Protein AF-A0AAV3WKE2-F1 (afdb_monomer)

Nearest PDB structures (foldseek):
  8otz-assembly1_DP  TM=3.805E-01  e=7.435E+00  Bos taurus

Solvent-accessible surface area (backbone atoms only — not comparable to full-atom values): 7740 Å² total; per-residue (Å²): 135,82,75,56,68,68,59,52,50,50,50,53,52,51,53,48,51,53,53,66,70,68,69,66,92,66,72,55,77,65,55,47,51,52,50,51,50,51,50,52,50,49,50,52,52,50,50,52,53,51,50,52,52,51,49,52,54,51,49,52,53,51,50,53,54,51,51,52,52,48,52,37,53,49,50,42,50,50,44,52,52,49,48,29,74,76,70,42,87,68,60,65,72,60,53,52,53,49,72,65,57,79,53,55,68,57,51,53,51,50,46,60,52,60,71,74,51,91,48,72,68,57,48,49,54,55,44,48,72,76,52,66,77,130

Organism: NCBI:txid2530354

pLDDT: mean 85.33, std 13.9, range [42.5, 97.38]

Radius of gyration: 37.17 Å; Cα contacts (8 Å, |Δi|>4): 44; chains: 1; bounding box: 79×21×91 Å

Sequence (134 aa):
MVLPEELARGFKQVVRSYEEADRMRYVTSIERLAIEEGIQQGIQQGIEQGIEQGIEQGIEQGIEQGIEQGIVQASRNYIIQFLQTRFGEVPSSIVDVINGINDSAVLRSLFTRAIAINSLAEFQQILDEVVPGE

Mean predicted aligned error: 12.09 Å

Secondary structure (DSSP, 8-state):
-PPPHHHHHHHHHHHHHHHHHS------HHHHHHHHHHHHHHHHHHHHHHHHHHHHHHHHHHHHHHHHHHHHHHHHHHHHHHHHHHHSSPPHHHHHHHHH---HHHHHHHHHHHHH-SSHHHHHHHHHHHS---

Foldseek 3Di:
DDDPPVVVVVVVVVVVVVCVVVVDPDDDPVRVVVVVVVVVVVVVVCVVVVVVVVVVVVVVVVVVVVVLQVLLVVLLVVLCVLCCVQANDQDVVLSVLSVPDSDNVLSVVLSVVSVVDDYNVVSVVVSCVSPVDD

Structure (mmCIF, N/CA/C/O backbone):
data_AF-A0AAV3WKE2-F1
#
_entry.id   AF-A0AAV3WKE2-F1
#
loop_
_atom_site.group_PDB
_atom_site.id
_atom_site.type_symbol
_atom_site.label_atom_id
_atom_site.label_alt_id
_atom_site.label_comp_id
_atom_site.label_asym_id
_atom_site.label_entity_id
_atom_site.label_seq_id
_atom_site.pdbx_PDB_ins_code
_atom_site.Cartn_x
_atom_site.Cartn_y
_atom_site.Cartn_z
_atom_site.occupancy
_atom_site.B_iso_or_equiv
_atom_site.auth_seq_id
_atom_site.auth_comp_id
_atom_site.auth_asym_id
_atom_site.auth_atom_id
_atom_site.pdbx_PDB_model_num
ATOM 1 N N . MET A 1 1 ? 55.304 -8.432 -43.980 1.00 48.22 1 MET A N 1
ATOM 2 C CA . MET A 1 1 ? 55.669 -8.121 -45.379 1.00 48.22 1 MET A CA 1
ATOM 3 C C . MET A 1 1 ? 54.827 -6.939 -45.817 1.00 48.22 1 MET A C 1
ATOM 5 O O . MET A 1 1 ? 53.610 -7.049 -45.780 1.00 48.22 1 MET A O 1
ATOM 9 N N . VAL A 1 2 ? 55.457 -5.805 -46.127 1.00 54.28 2 VAL A N 1
ATOM 10 C CA . VAL A 1 2 ? 54.763 -4.614 -46.640 1.00 54.28 2 VAL A CA 1
ATOM 11 C C . VAL A 1 2 ? 54.676 -4.760 -48.153 1.00 54.28 2 VAL A C 1
ATOM 13 O O . VAL A 1 2 ? 55.672 -5.099 -48.792 1.00 54.28 2 VAL A O 1
ATOM 16 N N . LEU A 1 3 ? 53.483 -4.572 -48.712 1.00 59.41 3 LEU A N 1
ATOM 17 C CA . LEU A 1 3 ? 53.281 -4.655 -50.153 1.00 59.41 3 LEU A CA 1
ATOM 18 C C . LEU A 1 3 ? 54.097 -3.537 -50.838 1.00 59.41 3 LEU A C 1
ATOM 20 O O . LEU A 1 3 ? 53.993 -2.389 -50.397 1.00 59.41 3 LEU A O 1
ATOM 24 N N . PRO A 1 4 ? 54.898 -3.831 -51.882 1.00 76.62 4 PRO A N 1
ATOM 25 C CA . PRO A 1 4 ? 55.628 -2.805 -52.626 1.00 76.62 4 PRO A CA 1
ATOM 26 C C . PRO A 1 4 ? 54.680 -1.709 -53.129 1.00 76.62 4 PRO A C 1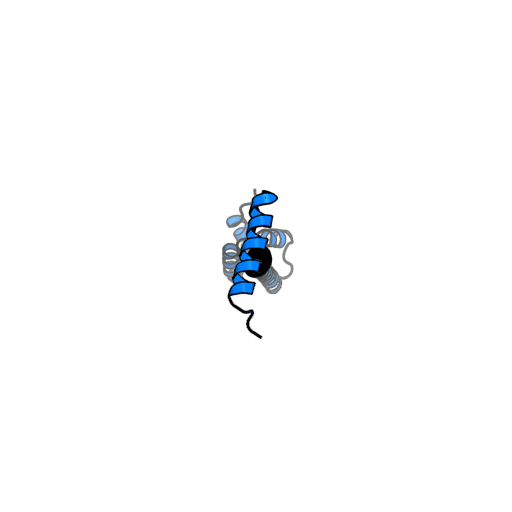
ATOM 28 O O . PRO A 1 4 ? 53.567 -2.007 -53.567 1.00 76.62 4 PRO A O 1
ATOM 31 N N . GLU A 1 5 ? 55.106 -0.445 -53.078 1.00 68.81 5 GLU A N 1
ATOM 32 C CA . GLU A 1 5 ? 54.232 0.709 -53.349 1.00 68.81 5 GLU A CA 1
ATOM 33 C C . GLU A 1 5 ? 53.519 0.654 -54.705 1.00 68.81 5 GLU A C 1
ATOM 35 O O . GLU A 1 5 ? 52.382 1.110 -54.827 1.00 68.81 5 GLU A O 1
ATOM 40 N N . GLU A 1 6 ? 54.176 0.100 -55.720 1.00 69.62 6 GLU A N 1
ATOM 41 C CA . GLU A 1 6 ? 53.622 -0.026 -57.069 1.00 69.62 6 GLU A CA 1
ATOM 42 C C . GLU A 1 6 ? 52.464 -1.027 -57.117 1.00 69.62 6 GLU A C 1
ATOM 44 O O . GLU A 1 6 ? 51.429 -0.757 -57.724 1.00 69.62 6 GLU A O 1
ATOM 49 N N . LEU A 1 7 ? 52.590 -2.139 -56.390 1.00 68.75 7 LEU A N 1
ATOM 50 C CA . LEU A 1 7 ? 51.533 -3.140 -56.240 1.00 68.75 7 LEU A CA 1
ATOM 51 C C . LEU A 1 7 ? 50.372 -2.601 -55.401 1.00 68.75 7 LEU A C 1
ATOM 53 O O . LEU A 1 7 ? 49.212 -2.844 -55.726 1.00 68.75 7 LEU A O 1
ATOM 57 N N . ALA A 1 8 ? 50.665 -1.809 -54.368 1.00 67.50 8 ALA A N 1
ATOM 58 C CA . ALA A 1 8 ? 49.640 -1.144 -53.568 1.00 67.50 8 ALA A CA 1
ATOM 59 C C . ALA A 1 8 ? 48.857 -0.101 -54.383 1.00 67.50 8 ALA A C 1
ATOM 61 O O . ALA A 1 8 ? 47.635 0.001 -54.250 1.00 67.50 8 ALA A O 1
ATOM 62 N N . ARG A 1 9 ? 49.542 0.654 -55.253 1.00 71.50 9 ARG A N 1
ATOM 63 C CA . ARG A 1 9 ? 48.908 1.593 -56.189 1.00 71.50 9 ARG A CA 1
ATOM 64 C C . ARG A 1 9 ? 48.051 0.866 -57.221 1.00 71.50 9 ARG A C 1
ATOM 66 O O . ARG A 1 9 ? 46.895 1.243 -57.393 1.00 71.50 9 ARG A O 1
ATOM 73 N N . GLY A 1 10 ? 48.577 -0.193 -57.838 1.00 74.50 10 GLY A N 1
ATOM 74 C CA . GLY A 1 10 ? 47.843 -0.994 -58.819 1.00 74.50 10 GLY A CA 1
ATOM 75 C C . GLY A 1 10 ? 46.581 -1.625 -58.230 1.00 74.50 10 GLY A C 1
ATOM 76 O O . GLY A 1 10 ? 45.508 -1.518 -58.816 1.00 74.50 10 GLY A O 1
ATOM 77 N N . PHE A 1 11 ? 46.675 -2.187 -57.023 1.00 72.25 11 PHE A N 1
ATOM 78 C CA . PHE A 1 11 ? 45.526 -2.762 -56.324 1.00 72.25 11 PHE A CA 1
ATOM 79 C C . PHE A 1 11 ? 44.427 -1.724 -56.061 1.00 72.25 11 PHE A C 1
ATOM 81 O O . PHE A 1 11 ? 43.266 -1.965 -56.383 1.00 72.25 11 PHE A O 1
ATOM 88 N N . LYS A 1 12 ? 44.786 -0.533 -55.561 1.00 67.75 12 LYS A N 1
ATOM 89 C CA . LYS A 1 12 ? 43.822 0.562 -55.340 1.00 67.75 12 LYS A CA 1
ATOM 90 C C . LYS A 1 12 ? 43.132 1.002 -56.629 1.00 67.75 12 LYS A C 1
ATOM 92 O O . LYS A 1 12 ? 41.956 1.340 -56.607 1.00 67.75 12 LYS A O 1
ATOM 97 N N . GLN A 1 13 ? 43.859 1.006 -57.740 1.00 72.12 13 GLN A N 1
ATOM 98 C CA . GLN A 1 13 ? 43.338 1.439 -59.031 1.00 72.12 13 GLN A CA 1
ATOM 99 C C . GLN A 1 13 ? 42.370 0.413 -59.634 1.00 72.12 13 GLN A C 1
ATOM 101 O O . GLN A 1 13 ? 41.370 0.805 -60.225 1.00 72.12 13 GLN A O 1
ATOM 106 N N . VAL A 1 14 ? 42.632 -0.881 -59.421 1.00 73.50 14 VAL A N 1
ATOM 107 C CA . VAL A 1 14 ? 41.742 -1.982 -59.822 1.00 73.50 14 VAL A CA 1
ATOM 108 C C . VAL A 1 14 ? 40.478 -2.023 -58.968 1.00 73.50 14 VAL A C 1
ATOM 110 O O . VAL A 1 14 ? 39.386 -2.182 -59.500 1.00 73.50 14 VAL A O 1
ATOM 113 N N . VAL A 1 15 ? 40.603 -1.848 -57.651 1.00 69.31 15 VAL A N 1
ATOM 114 C CA . VAL A 1 15 ? 39.439 -1.768 -56.756 1.00 69.31 15 VAL A CA 1
ATOM 115 C C . VAL A 1 15 ? 38.556 -0.587 -57.160 1.00 69.31 15 VAL A C 1
ATOM 117 O O . VAL A 1 15 ? 37.365 -0.767 -57.389 1.00 69.31 15 VAL A O 1
ATOM 120 N N . ARG A 1 16 ? 39.163 0.579 -57.401 1.00 66.25 16 ARG A N 1
ATOM 121 C CA . ARG A 1 16 ? 38.461 1.782 -57.854 1.00 66.25 16 ARG A CA 1
ATOM 122 C C . ARG A 1 16 ? 37.778 1.616 -59.213 1.00 66.25 16 ARG A C 1
ATOM 124 O O . ARG A 1 16 ? 36.671 2.107 -59.395 1.00 66.25 16 ARG A O 1
ATOM 131 N N . SER A 1 17 ? 38.407 0.938 -60.175 1.00 67.69 17 SER A N 1
ATOM 132 C CA . SER A 1 17 ? 37.796 0.732 -61.493 1.00 67.69 17 SER A CA 1
ATOM 133 C C . SER A 1 17 ? 36.615 -0.238 -61.442 1.00 67.69 17 SER A C 1
ATOM 135 O O . SER A 1 17 ? 35.642 -0.040 -62.165 1.00 67.69 17 SER A O 1
ATOM 137 N N . TYR A 1 18 ? 36.662 -1.243 -60.565 1.00 65.06 18 TYR A N 1
ATOM 138 C CA . TYR A 1 18 ? 35.513 -2.105 -60.281 1.00 65.06 18 TYR A CA 1
ATOM 139 C C . TYR A 1 18 ? 34.389 -1.344 -59.557 1.00 65.06 18 TYR A C 1
ATOM 141 O O . TYR A 1 18 ? 33.225 -1.485 -59.926 1.00 65.06 18 TYR A O 1
ATOM 149 N N . GLU A 1 19 ? 34.731 -0.492 -58.586 1.00 58.84 19 GLU A N 1
ATOM 150 C CA . GLU A 1 19 ? 33.783 0.366 -57.859 1.00 58.84 19 GLU A CA 1
ATOM 151 C C . GLU A 1 19 ? 33.083 1.385 -58.778 1.00 58.84 19 GLU A C 1
ATOM 153 O O . GLU A 1 19 ? 31.877 1.613 -58.661 1.00 58.84 19 GLU A O 1
ATOM 158 N N . GLU A 1 20 ? 33.818 1.986 -59.718 1.00 63.72 20 GLU A N 1
ATOM 159 C CA . GLU A 1 20 ? 33.288 2.961 -60.678 1.00 63.72 20 GLU A CA 1
ATOM 160 C C . GLU A 1 20 ? 32.441 2.298 -61.784 1.00 63.72 20 GLU A C 1
ATOM 162 O O . GLU A 1 20 ? 31.463 2.896 -62.242 1.00 63.72 20 GLU A O 1
ATOM 167 N N . ALA A 1 21 ? 32.772 1.067 -62.196 1.00 64.25 21 ALA A N 1
ATOM 168 C CA . ALA A 1 21 ? 32.094 0.364 -63.287 1.00 64.25 21 ALA A CA 1
ATOM 169 C C . ALA A 1 21 ? 30.740 -0.251 -62.891 1.00 64.25 21 ALA A C 1
ATOM 171 O O . ALA A 1 21 ? 29.813 -0.226 -63.700 1.00 64.25 21 ALA A O 1
ATOM 172 N N . ASP A 1 22 ? 30.601 -0.771 -61.666 1.00 55.00 22 ASP A N 1
ATOM 173 C CA . ASP A 1 22 ? 29.385 -1.490 -61.246 1.00 55.00 22 ASP A CA 1
ATOM 174 C C . ASP A 1 22 ? 28.331 -0.589 -60.573 1.00 55.00 22 ASP A C 1
ATOM 176 O O . ASP A 1 22 ? 27.261 -1.036 -60.167 1.00 55.00 22 ASP A O 1
ATOM 180 N N . ARG A 1 23 ? 28.619 0.717 -60.454 1.00 50.56 23 ARG A N 1
ATOM 181 C CA . ARG A 1 23 ? 27.713 1.766 -59.947 1.00 50.56 23 ARG A CA 1
ATOM 182 C C . ARG A 1 23 ? 26.936 1.374 -58.674 1.00 50.56 23 ARG A C 1
ATOM 184 O O . ARG A 1 23 ? 25.820 1.854 -58.458 1.00 50.56 23 ARG A O 1
ATOM 191 N N . MET A 1 24 ? 27.519 0.543 -57.808 1.00 48.16 24 MET A N 1
ATOM 192 C CA . MET A 1 24 ? 26.925 0.192 -56.522 1.00 48.16 24 MET A CA 1
ATOM 193 C C . MET A 1 24 ? 27.292 1.244 -55.478 1.00 48.16 24 MET A C 1
ATOM 195 O O . MET A 1 24 ? 28.432 1.413 -55.062 1.00 48.16 24 MET A O 1
ATOM 199 N N . ARG A 1 25 ? 26.271 1.984 -55.060 1.00 53.44 25 ARG A N 1
ATOM 200 C CA . ARG A 1 25 ? 26.338 3.108 -54.127 1.00 53.44 25 ARG A CA 1
ATOM 201 C C . ARG A 1 25 ? 26.460 2.648 -52.665 1.00 53.44 25 ARG A C 1
ATOM 203 O O . ARG A 1 25 ? 25.599 3.022 -51.885 1.00 53.44 25 ARG A O 1
ATOM 210 N N . TYR A 1 26 ? 27.431 1.829 -52.257 1.00 51.56 26 TYR A N 1
ATOM 211 C CA . TYR A 1 26 ? 27.452 1.354 -50.861 1.00 51.56 26 TYR A CA 1
ATOM 212 C C . TYR A 1 26 ? 28.865 1.067 -50.339 1.00 51.56 26 TYR A C 1
ATOM 214 O O . TYR A 1 26 ? 29.487 0.114 -50.782 1.00 51.56 26 TYR A O 1
ATOM 222 N N . VAL A 1 27 ? 29.309 1.875 -49.365 1.00 54.53 27 VAL A N 1
ATOM 223 C CA . VAL A 1 27 ? 30.000 1.451 -48.130 1.00 54.53 27 VAL A CA 1
ATOM 224 C C . VAL A 1 27 ? 31.042 0.326 -48.329 1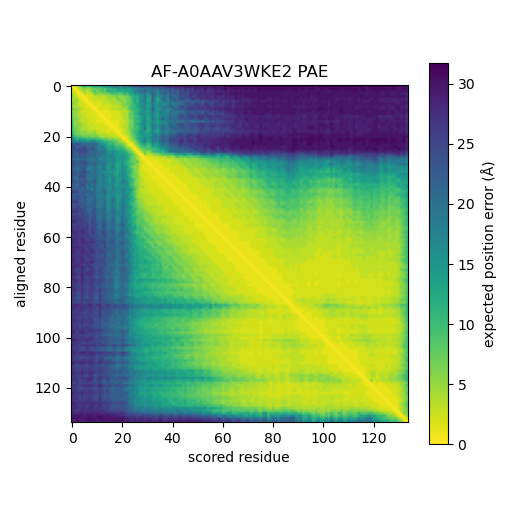.00 54.53 27 VAL A C 1
ATOM 226 O O . VAL A 1 27 ? 30.683 -0.850 -48.428 1.00 54.53 27 VAL A O 1
ATOM 229 N N . THR A 1 28 ? 32.332 0.675 -48.331 1.00 70.88 28 THR A N 1
ATOM 230 C CA . THR A 1 28 ? 33.476 -0.259 -48.325 1.00 70.88 28 THR A CA 1
ATOM 231 C C . THR A 1 28 ? 33.318 -1.331 -47.236 1.00 70.88 28 THR A C 1
ATOM 233 O O . THR A 1 28 ? 32.650 -1.115 -46.224 1.00 70.88 28 THR A O 1
ATOM 236 N N . SER A 1 29 ? 33.954 -2.499 -47.386 1.00 71.75 29 SER A N 1
ATOM 237 C CA . SER A 1 29 ? 33.849 -3.598 -46.404 1.00 71.75 29 SER A CA 1
ATOM 238 C C . SER A 1 29 ? 34.158 -3.169 -44.961 1.00 71.75 29 SER A C 1
ATOM 240 O O . SER A 1 29 ? 33.558 -3.694 -44.027 1.00 71.75 29 SER A O 1
ATOM 242 N N . ILE A 1 30 ? 35.054 -2.191 -44.782 1.00 74.12 30 ILE A N 1
ATOM 243 C CA . ILE A 1 30 ? 35.393 -1.603 -43.478 1.00 74.12 30 ILE A CA 1
ATOM 244 C C . ILE A 1 30 ? 34.244 -0.740 -42.951 1.00 74.12 30 ILE A C 1
ATOM 246 O O . ILE A 1 30 ? 33.873 -0.863 -41.789 1.00 74.12 30 ILE A O 1
ATOM 250 N N . GLU A 1 31 ? 33.651 0.108 -43.793 1.00 75.81 31 GLU A N 1
ATOM 251 C CA . GLU A 1 31 ? 32.507 0.932 -43.394 1.00 75.81 31 GLU A CA 1
ATOM 252 C C . GLU A 1 31 ? 31.286 0.061 -43.052 1.00 75.81 31 GLU A C 1
ATOM 254 O O . GLU A 1 31 ? 30.531 0.399 -42.147 1.00 75.81 31 GLU A O 1
ATOM 259 N N . ARG A 1 32 ? 31.110 -1.094 -43.712 1.00 75.31 32 ARG A N 1
ATOM 260 C CA . ARG A 1 32 ? 30.021 -2.034 -43.403 1.00 75.31 32 ARG A CA 1
ATOM 261 C C . ARG A 1 32 ? 30.213 -2.659 -42.026 1.00 75.31 32 ARG A C 1
ATOM 263 O O . ARG A 1 32 ? 29.260 -2.705 -41.257 1.00 75.31 32 A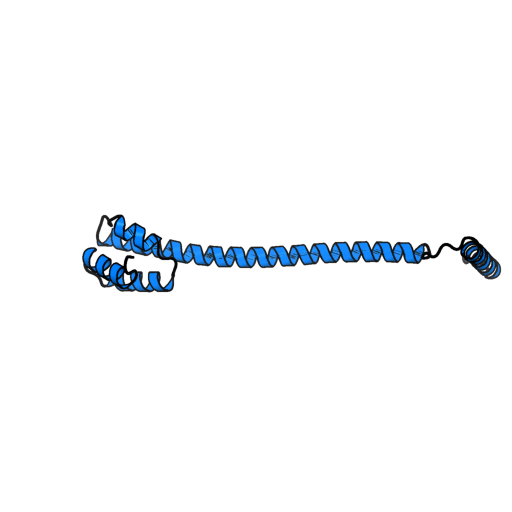RG A O 1
ATOM 270 N N . LEU A 1 33 ? 31.438 -3.087 -41.725 1.00 76.50 33 LEU A N 1
ATOM 271 C CA . LEU A 1 33 ? 31.802 -3.647 -40.426 1.00 76.50 33 LEU A CA 1
ATOM 272 C C . LEU A 1 33 ? 31.635 -2.607 -39.309 1.00 76.50 33 LEU A C 1
ATOM 274 O O . LEU A 1 33 ? 31.029 -2.905 -38.290 1.00 76.50 33 LEU A O 1
ATOM 278 N N . ALA A 1 34 ? 32.065 -1.363 -39.538 1.00 80.69 34 ALA A N 1
ATOM 279 C CA . ALA A 1 34 ? 31.890 -0.274 -38.577 1.00 80.69 34 ALA A CA 1
ATOM 280 C C . ALA A 1 34 ? 30.409 0.077 -38.330 1.00 80.69 34 ALA A C 1
ATOM 282 O O . ALA A 1 34 ? 30.021 0.355 -37.197 1.00 80.69 34 ALA A O 1
ATOM 283 N N . ILE A 1 35 ? 29.567 0.057 -39.372 1.00 84.50 35 ILE A N 1
ATOM 284 C CA . ILE A 1 35 ? 28.116 0.263 -39.233 1.00 84.50 35 ILE A CA 1
ATOM 285 C C . ILE A 1 35 ? 27.485 -0.884 -38.441 1.00 84.50 35 ILE A C 1
ATOM 287 O O . ILE A 1 35 ? 26.668 -0.636 -37.559 1.00 84.50 35 ILE A O 1
ATOM 291 N N . GLU A 1 36 ? 27.855 -2.128 -38.739 1.00 84.31 36 GLU A N 1
ATOM 292 C CA . GLU A 1 36 ? 27.348 -3.304 -38.033 1.00 84.31 36 GLU A CA 1
ATOM 293 C C . GLU A 1 36 ? 27.746 -3.282 -36.552 1.00 84.31 36 GLU A C 1
ATOM 295 O O . GLU A 1 36 ? 26.879 -3.423 -35.692 1.00 84.31 36 GLU A O 1
ATOM 300 N N . GLU A 1 37 ? 29.013 -2.995 -36.240 1.00 86.38 37 GLU A N 1
ATOM 301 C CA . GLU A 1 37 ? 29.492 -2.819 -34.864 1.00 86.38 37 GLU A CA 1
ATOM 302 C C . GLU A 1 37 ? 28.773 -1.671 -34.148 1.00 86.38 37 GLU A C 1
ATOM 304 O O . GLU A 1 37 ? 28.333 -1.844 -33.014 1.00 86.38 37 GLU A O 1
ATOM 309 N N . GLY A 1 38 ? 28.590 -0.523 -34.807 1.00 92.50 38 GLY A N 1
ATOM 310 C CA . GLY A 1 38 ? 27.874 0.618 -34.236 1.00 92.50 38 GLY A CA 1
ATOM 311 C C . GLY A 1 38 ? 26.401 0.315 -33.944 1.00 92.50 38 GLY A C 1
ATOM 312 O O . GLY A 1 38 ? 25.887 0.709 -32.898 1.00 92.50 38 GLY A O 1
ATOM 313 N N . ILE A 1 39 ? 25.723 -0.430 -34.827 1.00 91.94 39 ILE A N 1
ATOM 314 C CA . ILE A 1 39 ? 24.343 -0.885 -34.606 1.00 91.94 39 ILE A CA 1
ATOM 315 C C . ILE A 1 39 ? 24.290 -1.878 -33.443 1.00 91.94 39 ILE A C 1
ATOM 317 O O . ILE A 1 39 ? 23.448 -1.726 -32.562 1.00 91.94 39 ILE A O 1
ATOM 321 N N . GLN A 1 40 ? 25.185 -2.868 -33.411 1.00 92.75 40 GLN A N 1
ATOM 322 C CA . GLN A 1 40 ? 25.239 -3.852 -32.326 1.00 92.75 40 GLN A CA 1
ATOM 323 C C . GLN A 1 40 ? 25.511 -3.180 -30.976 1.00 92.75 40 GLN A C 1
ATOM 325 O O . GLN A 1 40 ? 24.805 -3.450 -30.008 1.00 92.75 40 GLN A O 1
ATOM 330 N N . GLN A 1 41 ? 26.471 -2.252 -30.916 1.00 92.50 41 GLN A N 1
ATOM 331 C CA . GLN A 1 41 ? 26.766 -1.479 -29.708 1.00 92.50 41 GLN A CA 1
ATOM 332 C C . GLN A 1 41 ? 25.581 -0.608 -29.288 1.00 92.50 41 GLN A C 1
ATOM 334 O O . GLN A 1 41 ? 25.219 -0.616 -28.116 1.00 92.50 41 GLN A O 1
ATOM 339 N N . GLY A 1 42 ? 24.946 0.100 -30.226 1.00 95.62 42 GLY A N 1
ATOM 340 C CA . GLY A 1 42 ? 23.786 0.941 -29.932 1.00 95.62 42 GLY A CA 1
ATOM 341 C C . GLY A 1 42 ? 22.584 0.140 -29.427 1.00 95.62 42 GLY A C 1
ATOM 342 O O . GLY A 1 42 ? 21.928 0.558 -28.476 1.00 95.62 42 GLY A O 1
ATOM 343 N N . ILE A 1 43 ? 22.320 -1.034 -30.012 1.00 95.56 43 ILE A N 1
ATOM 344 C CA . ILE A 1 43 ? 21.272 -1.951 -29.541 1.00 95.56 43 ILE A CA 1
ATOM 345 C C . ILE A 1 43 ? 21.615 -2.472 -28.147 1.00 95.56 43 ILE A C 1
ATOM 347 O O . ILE A 1 43 ? 20.766 -2.421 -27.262 1.00 95.56 43 ILE A O 1
ATOM 351 N N . GLN A 1 44 ? 22.846 -2.940 -27.936 1.00 95.12 44 GLN A N 1
ATOM 352 C CA . GLN A 1 44 ? 23.273 -3.477 -26.647 1.00 95.12 44 GLN A CA 1
ATOM 353 C C . GLN A 1 44 ? 23.163 -2.423 -25.540 1.00 95.12 44 GLN A C 1
ATOM 355 O O . GLN A 1 44 ? 22.557 -2.692 -24.507 1.00 95.12 44 GLN A O 1
ATOM 360 N N . GLN A 1 45 ? 23.674 -1.212 -25.783 1.00 94.31 45 GLN A N 1
ATOM 361 C CA . GLN A 1 45 ? 23.591 -0.096 -24.839 1.00 94.31 45 GLN A CA 1
ATOM 362 C C . GLN A 1 45 ? 22.144 0.336 -24.595 1.00 94.31 45 GLN A C 1
ATOM 364 O O . GLN A 1 45 ? 21.761 0.562 -23.452 1.00 94.31 45 GLN A O 1
ATOM 369 N N . GLY A 1 46 ? 21.327 0.425 -25.647 1.00 96.62 46 GLY A N 1
ATOM 370 C CA . GLY A 1 46 ? 19.922 0.808 -25.521 1.00 96.62 46 GLY A CA 1
ATOM 371 C C . GLY A 1 46 ? 19.099 -0.209 -24.728 1.00 96.62 46 GLY A C 1
ATOM 372 O O . GLY A 1 46 ? 18.268 0.182 -23.911 1.00 96.62 46 GLY A O 1
ATOM 373 N N . ILE A 1 47 ? 19.347 -1.508 -24.929 1.00 96.69 47 ILE A N 1
ATOM 374 C CA . ILE A 1 47 ? 18.703 -2.579 -24.158 1.00 96.69 47 ILE A CA 1
ATOM 375 C C . ILE A 1 47 ? 19.152 -2.526 -22.699 1.00 96.69 47 ILE A C 1
ATOM 377 O O . ILE A 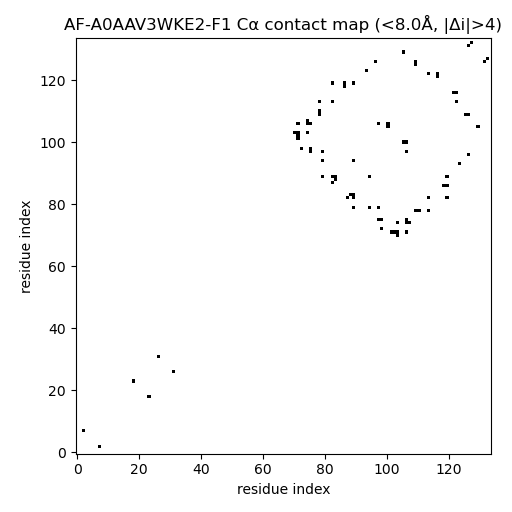1 47 ? 18.308 -2.578 -21.811 1.00 96.69 47 ILE A O 1
ATOM 381 N N . GLU A 1 48 ? 20.455 -2.414 -22.449 1.00 96.12 48 GLU A N 1
ATOM 382 C CA . GLU A 1 48 ? 21.008 -2.379 -21.095 1.00 96.12 48 GLU A CA 1
ATOM 383 C C . GLU A 1 48 ? 20.458 -1.188 -20.301 1.00 96.12 48 GLU A C 1
ATOM 385 O O . GLU A 1 48 ? 19.868 -1.387 -19.241 1.00 96.12 48 GLU A O 1
ATOM 390 N N . GLN A 1 49 ? 20.520 0.021 -20.869 1.00 95.12 49 GLN A N 1
ATOM 391 C CA . GLN A 1 49 ? 19.975 1.229 -20.243 1.00 95.12 49 GLN A CA 1
ATOM 392 C C . GLN A 1 49 ? 18.459 1.151 -20.050 1.00 95.12 49 GLN A C 1
ATOM 394 O O . GLN A 1 49 ? 17.949 1.537 -19.001 1.00 95.12 49 GLN A O 1
ATOM 399 N N . GLY A 1 50 ? 17.726 0.648 -21.048 1.00 97.12 50 GLY A N 1
ATOM 400 C CA . GLY A 1 50 ? 16.273 0.528 -20.966 1.00 97.12 50 GLY A CA 1
ATOM 401 C C . GLY A 1 50 ? 15.824 -0.464 -19.891 1.00 97.12 50 GLY A C 1
ATOM 402 O O . GLY A 1 50 ? 14.863 -0.196 -19.171 1.00 97.12 50 GLY A O 1
ATOM 403 N N . ILE A 1 51 ? 16.526 -1.593 -19.756 1.00 97.12 51 ILE A N 1
ATOM 404 C CA . ILE A 1 51 ? 16.258 -2.588 -18.712 1.00 97.12 51 ILE A CA 1
ATOM 405 C C . ILE A 1 51 ? 16.615 -2.027 -17.338 1.00 97.12 51 ILE A C 1
ATOM 407 O O . ILE A 1 51 ? 15.805 -2.143 -16.423 1.00 97.12 51 ILE A O 1
ATOM 411 N N . GLU A 1 52 ? 17.790 -1.416 -17.191 1.00 96.31 52 GLU A N 1
ATOM 412 C CA . GLU A 1 52 ? 18.243 -0.850 -15.919 1.00 96.31 52 GLU A CA 1
ATOM 413 C C . GLU A 1 52 ? 17.259 0.209 -15.407 1.00 96.31 52 GLU A C 1
ATOM 415 O O . GLU A 1 52 ? 16.730 0.069 -14.305 1.00 96.31 52 GLU A O 1
ATOM 420 N N . GLN A 1 53 ? 16.905 1.187 -16.247 1.00 95.19 53 GLN A N 1
ATOM 421 C CA . GLN A 1 53 ? 15.944 2.236 -15.892 1.00 95.19 53 GLN A CA 1
ATOM 422 C C . GLN A 1 53 ? 14.549 1.675 -15.607 1.00 95.19 53 GLN A C 1
ATOM 424 O O . GLN A 1 53 ? 13.892 2.096 -14.656 1.00 95.19 53 GLN A O 1
ATOM 429 N N . GLY A 1 54 ? 14.083 0.723 -16.421 1.00 97.25 54 GLY A N 1
ATOM 430 C CA . GLY A 1 54 ? 12.768 0.113 -16.239 1.00 97.25 54 GLY A CA 1
ATOM 431 C C . GLY A 1 54 ? 12.664 -0.681 -14.936 1.00 97.25 54 GLY A C 1
ATOM 432 O O . GLY A 1 54 ? 11.645 -0.606 -14.247 1.00 97.25 54 GLY A O 1
ATOM 433 N N . ILE A 1 55 ? 13.717 -1.420 -14.576 1.00 97.31 55 ILE A N 1
ATOM 434 C CA . ILE A 1 55 ? 13.782 -2.173 -13.320 1.00 97.31 55 ILE A CA 1
ATOM 435 C C . ILE A 1 55 ? 13.876 -1.219 -12.132 1.00 97.31 55 ILE A C 1
ATOM 437 O O . ILE A 1 55 ? 13.128 -1.398 -11.174 1.00 97.31 55 ILE A O 1
ATOM 441 N N . GLU A 1 56 ? 14.752 -0.216 -12.186 1.00 96.50 56 GLU A N 1
ATOM 442 C CA . GLU A 1 56 ? 14.934 0.748 -11.098 1.00 96.50 56 GLU A CA 1
ATOM 443 C C . GLU A 1 56 ? 13.620 1.473 -10.779 1.00 96.50 56 GLU A C 1
ATOM 445 O O . GLU A 1 56 ? 13.139 1.406 -9.647 1.00 96.50 56 GLU A O 1
ATOM 450 N N . GLN A 1 57 ? 12.968 2.049 -11.795 1.00 95.38 57 GLN A N 1
ATOM 451 C CA . GLN A 1 57 ? 11.689 2.745 -11.626 1.00 95.38 57 GLN A CA 1
ATOM 452 C C . GLN A 1 57 ? 10.573 1.808 -11.155 1.00 95.38 57 GLN A C 1
ATOM 454 O O . GLN A 1 57 ? 9.777 2.172 -10.289 1.00 95.38 57 GLN A O 1
ATOM 459 N N . GLY A 1 58 ? 10.505 0.594 -11.711 1.00 97.38 58 GLY A N 1
ATOM 460 C CA . GLY A 1 58 ? 9.485 -0.383 -11.337 1.00 97.38 58 GLY A CA 1
ATOM 461 C C . GLY A 1 58 ? 9.628 -0.858 -9.890 1.00 97.38 58 GLY A C 1
ATOM 462 O O . GLY A 1 58 ? 8.628 -0.990 -9.182 1.00 97.38 58 GLY A O 1
ATOM 463 N N . ILE A 1 59 ? 10.862 -1.089 -9.434 1.00 97.38 59 ILE A N 1
ATOM 464 C CA . ILE A 1 59 ? 11.150 -1.482 -8.052 1.00 97.38 59 ILE A CA 1
ATOM 465 C C . ILE A 1 59 ? 10.855 -0.327 -7.097 1.00 97.38 59 ILE A C 1
ATOM 467 O O . ILE A 1 59 ? 10.194 -0.552 -6.085 1.00 97.38 59 ILE A O 1
ATOM 471 N N . GLU A 1 60 ? 11.307 0.889 -7.405 1.00 96.88 60 GLU A N 1
ATOM 472 C CA . GLU A 1 60 ? 11.094 2.060 -6.550 1.00 96.88 60 GLU A CA 1
ATOM 473 C C . GLU A 1 60 ? 9.598 2.319 -6.324 1.00 96.88 60 GLU A C 1
ATOM 475 O O . GLU A 1 60 ? 9.140 2.331 -5.179 1.00 96.88 60 GLU A O 1
ATOM 480 N N . GLN A 1 61 ? 8.814 2.397 -7.404 1.00 95.50 61 GLN A N 1
ATOM 481 C CA . GLN A 1 61 ? 7.364 2.605 -7.321 1.00 95.50 61 GLN A CA 1
ATOM 482 C C . GLN A 1 61 ? 6.653 1.453 -6.604 1.00 95.50 61 GLN A C 1
ATOM 484 O O . GLN A 1 61 ? 5.753 1.681 -5.794 1.00 95.50 61 GLN A O 1
ATOM 489 N N . GLY A 1 62 ? 7.051 0.207 -6.881 1.00 97.31 62 GLY A N 1
ATOM 490 C CA . GLY A 1 62 ? 6.453 -0.967 -6.250 1.00 97.31 62 GLY A CA 1
ATOM 491 C C . GLY A 1 62 ? 6.711 -1.023 -4.742 1.00 97.31 62 GLY A C 1
ATOM 492 O O . GLY A 1 62 ? 5.805 -1.348 -3.972 1.00 97.31 62 GLY A O 1
ATOM 493 N N . ILE A 1 63 ? 7.927 -0.681 -4.308 1.00 97.31 63 ILE A N 1
ATOM 494 C CA . ILE A 1 63 ? 8.288 -0.624 -2.887 1.00 97.31 63 ILE A CA 1
ATOM 495 C C . ILE A 1 63 ? 7.544 0.514 -2.192 1.00 97.31 63 ILE A C 1
ATOM 497 O O . ILE A 1 63 ? 6.971 0.285 -1.128 1.00 97.31 63 ILE A O 1
ATOM 501 N N . GLU A 1 64 ? 7.519 1.712 -2.776 1.00 96.12 64 GLU A N 1
ATOM 502 C CA . GLU A 1 64 ? 6.839 2.871 -2.190 1.00 96.12 64 GLU A CA 1
ATOM 503 C C . GLU A 1 64 ? 5.345 2.589 -1.972 1.00 96.12 64 GLU A C 1
ATOM 505 O O . GLU A 1 64 ? 4.849 2.697 -0.846 1.00 96.12 64 GLU A O 1
ATOM 510 N N . GLN A 1 65 ? 4.652 2.107 -3.010 1.00 94.19 65 GLN A N 1
ATOM 511 C CA . GLN A 1 65 ? 3.236 1.741 -2.921 1.00 94.19 65 GLN A CA 1
ATOM 512 C C . GLN A 1 65 ? 2.996 0.610 -1.916 1.00 94.19 65 GLN A C 1
ATOM 514 O O . GLN A 1 65 ? 2.037 0.654 -1.142 1.00 94.19 65 GLN A O 1
ATOM 519 N N . GLY A 1 66 ? 3.864 -0.405 -1.901 1.00 96.00 66 GLY A N 1
ATOM 520 C CA . GLY A 1 66 ? 3.757 -1.524 -0.967 1.00 96.00 66 GLY A CA 1
ATOM 521 C C . GLY A 1 66 ? 3.919 -1.093 0.492 1.00 96.00 66 GLY A C 1
ATOM 522 O O . GLY A 1 66 ? 3.165 -1.544 1.358 1.00 96.00 66 GLY A O 1
ATOM 523 N N . ILE A 1 67 ? 4.863 -0.191 0.773 1.00 95.69 67 ILE A N 1
ATOM 524 C CA . ILE A 1 67 ? 5.077 0.366 2.114 1.00 95.69 67 ILE A CA 1
ATOM 525 C C . ILE A 1 67 ? 3.872 1.205 2.540 1.00 95.69 67 ILE A C 1
ATOM 527 O O . ILE A 1 67 ? 3.372 1.017 3.650 1.00 95.69 67 ILE A O 1
ATOM 531 N N . GLU A 1 68 ? 3.379 2.096 1.680 1.00 92.75 68 GLU A N 1
ATOM 532 C CA . GLU A 1 68 ? 2.231 2.949 1.994 1.00 92.75 68 GLU A CA 1
ATOM 533 C C . GLU A 1 68 ? 0.980 2.115 2.310 1.00 92.75 68 GLU A C 1
ATOM 535 O O . GLU A 1 68 ? 0.357 2.285 3.365 1.00 92.75 68 GLU A O 1
ATOM 540 N N . GLN A 1 69 ? 0.662 1.136 1.457 1.00 93.62 69 GLN A N 1
ATOM 541 C CA . GLN A 1 69 ? -0.448 0.208 1.687 1.00 93.62 69 GLN A CA 1
ATOM 542 C C . GLN A 1 69 ? -0.258 -0.593 2.979 1.00 93.62 69 GLN A C 1
ATOM 544 O O . GLN A 1 69 ? -1.205 -0.749 3.756 1.00 93.62 69 GLN A O 1
ATOM 549 N N . GLY A 1 70 ? 0.963 -1.063 3.245 1.00 95.56 70 GLY A N 1
ATOM 550 C CA . GLY A 1 70 ? 1.301 -1.786 4.468 1.00 95.56 70 GLY A CA 1
ATOM 551 C C . GLY A 1 70 ? 1.086 -0.949 5.731 1.00 95.56 70 GLY A C 1
ATOM 552 O O . GLY A 1 70 ? 0.522 -1.446 6.706 1.00 95.56 70 GLY A O 1
ATOM 553 N N . ILE A 1 71 ? 1.461 0.333 5.716 1.00 93.44 71 ILE A N 1
ATOM 554 C CA . ILE A 1 71 ? 1.256 1.261 6.840 1.00 93.44 71 ILE A CA 1
ATOM 555 C C . ILE A 1 71 ? -0.237 1.486 7.101 1.00 93.44 71 ILE A C 1
ATOM 557 O O . ILE A 1 71 ? -0.673 1.455 8.257 1.00 93.44 71 ILE A O 1
ATOM 561 N N . VAL A 1 72 ? -1.031 1.688 6.047 1.00 95.31 72 VAL A N 1
ATOM 562 C CA . VAL A 1 72 ? -2.487 1.872 6.151 1.00 95.31 72 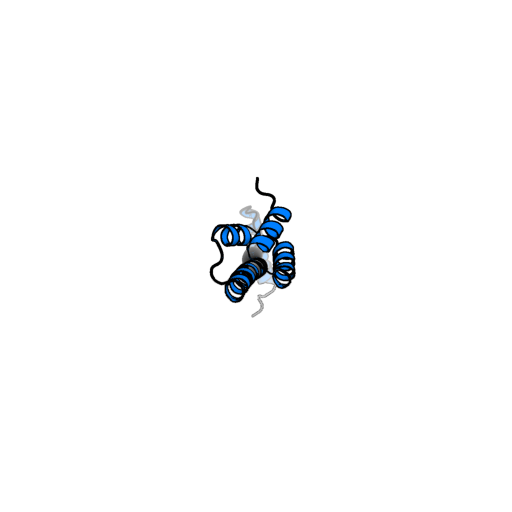VAL A CA 1
ATOM 563 C C . VAL A 1 72 ? -3.146 0.613 6.720 1.00 95.31 72 VAL A C 1
ATOM 565 O O . VAL A 1 72 ? -3.890 0.697 7.699 1.00 95.31 72 VAL A O 1
ATOM 568 N N . GLN A 1 73 ? -2.825 -0.564 6.177 1.00 95.62 73 GLN A N 1
ATOM 569 C CA . GLN A 1 73 ? -3.352 -1.841 6.667 1.00 95.62 73 GLN A CA 1
ATOM 570 C C . GLN A 1 73 ? -2.955 -2.113 8.121 1.00 95.62 73 GLN A C 1
ATOM 572 O O . GLN A 1 73 ? -3.803 -2.479 8.936 1.00 95.62 73 GLN A O 1
ATOM 577 N N . ALA A 1 74 ? -1.689 -1.886 8.476 1.00 95.31 74 ALA A N 1
ATOM 578 C CA . ALA A 1 74 ? -1.217 -2.048 9.845 1.00 95.31 74 ALA A CA 1
ATOM 579 C C . ALA A 1 74 ? -1.964 -1.112 10.805 1.00 95.31 74 ALA A C 1
ATOM 581 O O . ALA A 1 74 ? -2.411 -1.546 11.863 1.00 95.31 74 ALA A O 1
ATOM 582 N N . SER A 1 75 ? -2.171 0.148 10.415 1.00 94.94 75 SER A N 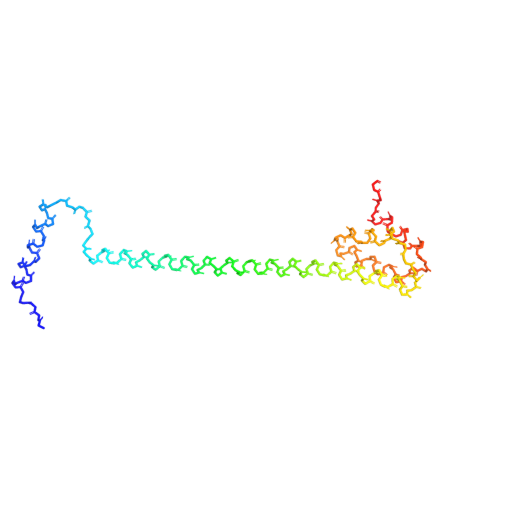1
ATOM 583 C CA . SER A 1 75 ? -2.896 1.131 11.227 1.00 94.94 75 SER A CA 1
ATOM 584 C C . SER A 1 75 ? -4.347 0.713 11.481 1.00 94.94 75 SER A C 1
ATOM 586 O O . SER A 1 75 ? -4.806 0.783 12.621 1.00 94.94 75 SER A O 1
ATOM 588 N N . ARG A 1 76 ? -5.052 0.207 10.459 1.00 95.38 76 ARG A N 1
ATOM 589 C CA . ARG A 1 76 ? -6.409 -0.356 10.603 1.00 95.38 76 ARG A CA 1
ATOM 590 C C . ARG A 1 76 ? -6.428 -1.507 11.605 1.00 95.38 76 ARG A C 1
ATOM 592 O O . ARG A 1 76 ? -7.208 -1.486 12.557 1.00 95.38 76 ARG A O 1
ATOM 599 N N . ASN A 1 77 ? -5.521 -2.466 11.428 1.00 95.25 77 ASN A N 1
ATOM 600 C CA . ASN A 1 77 ? -5.411 -3.634 12.299 1.00 95.25 77 ASN A CA 1
ATOM 601 C C . ASN A 1 77 ? -5.116 -3.236 13.747 1.00 95.25 77 ASN A C 1
ATOM 603 O O . ASN A 1 77 ? -5.742 -3.771 14.659 1.00 95.25 77 ASN A O 1
ATOM 607 N N . TYR A 1 78 ? -4.220 -2.272 13.970 1.00 94.44 78 TYR A N 1
ATOM 608 C CA . TYR A 1 78 ? -3.905 -1.798 15.315 1.00 94.44 78 TYR A CA 1
ATOM 609 C C . TYR A 1 78 ? -5.085 -1.104 15.989 1.00 94.44 78 TYR A C 1
ATOM 611 O O . TYR A 1 78 ? -5.305 -1.331 17.176 1.00 94.44 78 TYR A O 1
ATOM 619 N N . ILE A 1 79 ? -5.871 -0.302 15.262 1.00 94.50 79 ILE A N 1
ATOM 620 C CA . ILE A 1 79 ? -7.088 0.310 15.817 1.00 94.50 79 ILE A CA 1
ATOM 621 C C . ILE A 1 79 ? -8.080 -0.783 16.221 1.00 94.50 79 ILE A C 1
ATOM 623 O O . ILE A 1 79 ? -8.559 -0.783 17.353 1.00 94.50 79 ILE A O 1
ATOM 627 N N . ILE A 1 80 ? -8.353 -1.740 15.331 1.00 95.00 80 ILE A N 1
ATOM 628 C CA . ILE A 1 80 ? -9.295 -2.835 15.599 1.00 95.00 80 ILE A CA 1
ATOM 629 C C . ILE A 1 80 ? -8.823 -3.663 16.797 1.00 95.00 80 ILE A C 1
ATOM 631 O O . ILE A 1 80 ? -9.594 -3.887 17.727 1.00 95.00 80 ILE A O 1
ATOM 635 N N . GLN A 1 81 ? -7.549 -4.059 16.821 1.00 95.19 81 GLN A N 1
ATOM 636 C CA . GLN A 1 81 ? -6.966 -4.828 17.918 1.00 95.19 81 GLN A CA 1
ATOM 637 C C . GLN A 1 81 ? -7.009 -4.055 19.241 1.00 95.19 81 GLN A C 1
ATOM 639 O O . GLN A 1 81 ? -7.299 -4.634 20.289 1.00 95.19 81 GLN A O 1
ATOM 644 N N . PHE A 1 82 ? -6.741 -2.749 19.212 1.00 94.75 82 PHE A N 1
ATOM 645 C CA . PHE A 1 82 ? -6.825 -1.890 20.388 1.00 94.75 82 PHE A CA 1
ATOM 646 C C . PHE A 1 82 ? -8.254 -1.843 20.942 1.00 94.75 82 PHE A C 1
ATOM 648 O O . PHE A 1 82 ? -8.459 -2.069 22.137 1.00 94.75 82 PHE A O 1
ATOM 655 N N . LEU A 1 83 ? -9.243 -1.604 20.077 1.00 94.56 83 LEU A N 1
ATOM 656 C CA . LEU A 1 83 ? -10.655 -1.598 20.460 1.00 94.56 83 LEU A CA 1
ATOM 657 C C . LEU A 1 8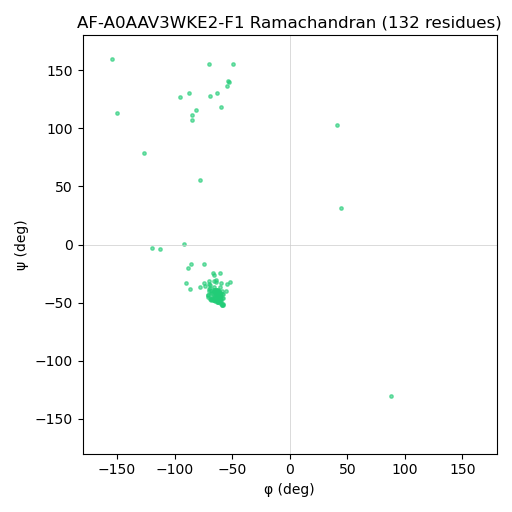3 ? -11.077 -2.960 21.014 1.00 94.56 83 LEU A C 1
ATOM 659 O O . LEU A 1 83 ? -11.740 -3.010 22.048 1.00 94.56 83 LEU A O 1
ATOM 663 N N . GLN A 1 84 ? -10.623 -4.050 20.389 1.00 94.62 84 GLN A N 1
ATOM 664 C CA . GLN A 1 84 ? -10.903 -5.403 20.858 1.00 94.62 84 GLN A CA 1
ATOM 665 C C . GLN A 1 84 ? -10.309 -5.673 22.242 1.00 94.62 84 GLN A C 1
ATOM 667 O O . GLN A 1 84 ? -10.961 -6.223 23.126 1.00 94.62 84 GLN A O 1
ATOM 672 N N . THR A 1 85 ? -9.072 -5.231 22.457 1.00 95.00 85 THR A N 1
ATOM 673 C CA . THR A 1 85 ? -8.365 -5.410 23.730 1.00 95.00 85 THR A CA 1
ATOM 674 C C . THR A 1 85 ? -9.037 -4.631 24.860 1.00 95.00 85 THR A C 1
ATOM 676 O O . THR A 1 85 ? -9.085 -5.111 25.991 1.00 95.00 85 THR A O 1
ATOM 679 N N . ARG A 1 86 ? -9.561 -3.432 24.577 1.00 94.12 86 ARG A N 1
ATOM 680 C CA . ARG A 1 86 ? -10.152 -2.557 25.599 1.00 94.12 86 ARG A CA 1
ATOM 681 C C . ARG A 1 86 ? -11.630 -2.838 25.866 1.00 94.12 86 ARG A C 1
ATOM 683 O O . ARG A 1 86 ? -12.058 -2.737 27.013 1.00 94.12 86 ARG A O 1
ATOM 690 N N . PHE A 1 87 ? -12.400 -3.148 24.827 1.00 94.38 87 PHE A N 1
ATOM 691 C CA . PHE A 1 87 ? -13.862 -3.217 24.891 1.00 94.38 87 PHE A CA 1
ATOM 692 C C . PHE A 1 87 ? -14.439 -4.601 24.557 1.00 94.38 87 PHE A C 1
ATOM 694 O O . PHE A 1 87 ? -15.647 -4.787 24.680 1.00 94.38 87 PHE A O 1
ATOM 701 N N . GLY A 1 88 ? -13.605 -5.581 24.193 1.00 92.12 88 GLY A N 1
ATOM 702 C CA . GLY A 1 88 ? -14.036 -6.942 23.872 1.00 92.12 88 GLY A CA 1
ATOM 703 C C . GLY A 1 88 ? -14.416 -7.106 22.402 1.00 92.12 88 GLY A C 1
ATOM 704 O O . GLY A 1 88 ? -13.649 -6.765 21.511 1.00 92.12 88 GLY A O 1
ATOM 705 N N . GLU A 1 89 ? -15.580 -7.675 22.105 1.00 91.56 89 GLU A N 1
ATOM 706 C CA . GLU A 1 89 ? -16.000 -7.828 20.709 1.00 91.56 89 GLU A CA 1
ATOM 707 C C . GLU A 1 89 ? -16.327 -6.468 20.077 1.00 91.56 89 GLU A C 1
ATOM 709 O O . GLU A 1 89 ? -17.115 -5.685 20.607 1.00 91.56 89 GLU A O 1
ATOM 714 N N . VAL A 1 90 ? -15.717 -6.191 18.922 1.00 93.94 90 VAL A N 1
ATOM 715 C CA . VAL A 1 90 ? -15.971 -4.973 18.145 1.00 93.94 90 VAL A CA 1
ATOM 716 C C . VAL A 1 90 ? -17.018 -5.282 17.070 1.00 93.94 90 VAL A C 1
ATOM 718 O O . VAL A 1 90 ? -16.813 -6.221 16.297 1.00 93.94 90 VAL A O 1
ATOM 721 N N . PRO A 1 91 ? -18.119 -4.510 16.987 1.00 94.19 91 PRO A N 1
ATOM 722 C CA . PRO A 1 91 ? -19.130 -4.656 15.945 1.00 94.19 91 PRO A CA 1
ATOM 723 C C . PRO A 1 91 ? -18.541 -4.629 14.531 1.00 94.19 91 PRO A C 1
ATOM 725 O O . PRO A 1 91 ? -17.681 -3.799 14.228 1.00 94.19 91 PRO A O 1
ATOM 728 N N . SER A 1 92 ? -19.056 -5.482 13.640 1.00 92.19 92 SER A N 1
ATOM 729 C CA . SER A 1 92 ? -18.599 -5.543 12.245 1.00 92.19 92 SER A CA 1
ATOM 730 C C . SER A 1 92 ? -18.779 -4.214 11.509 1.00 92.19 92 SER A C 1
ATOM 732 O O . SER A 1 92 ? -17.907 -3.837 10.741 1.00 92.19 92 SER A O 1
ATOM 734 N N . SER A 1 93 ? -19.825 -3.444 11.831 1.00 91.75 93 SER A N 1
ATOM 735 C CA . SER A 1 93 ? -20.054 -2.107 11.268 1.00 91.75 93 SER A CA 1
ATOM 736 C C . SER A 1 93 ? -18.869 -1.157 11.476 1.00 91.75 93 SER A C 1
ATOM 738 O O . SER A 1 93 ? -18.506 -0.416 10.570 1.00 91.75 93 SER A O 1
ATOM 740 N N . ILE A 1 94 ? -18.231 -1.203 12.649 1.00 92.12 94 ILE A N 1
ATOM 741 C CA . ILE A 1 94 ? -17.053 -0.385 12.965 1.00 92.12 94 ILE A CA 1
ATOM 742 C C . ILE A 1 94 ? -15.839 -0.880 12.175 1.00 92.12 94 ILE A C 1
ATOM 744 O O . ILE A 1 94 ? -15.081 -0.081 11.626 1.00 92.12 94 ILE A O 1
ATOM 748 N N . VAL A 1 95 ? -15.658 -2.201 12.112 1.00 94.19 95 V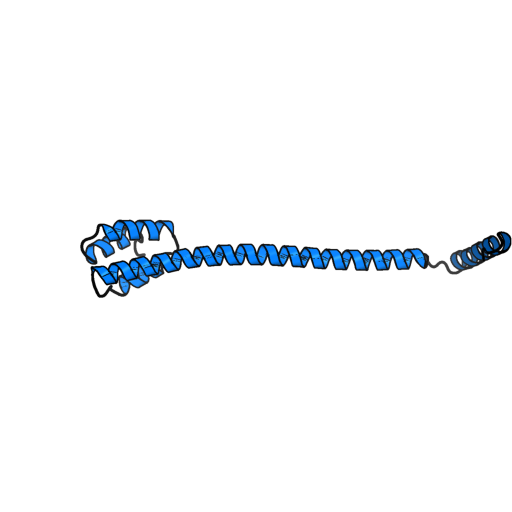AL A N 1
ATOM 749 C CA . VAL A 1 95 ? -14.548 -2.832 11.385 1.00 94.19 95 VAL A CA 1
ATOM 750 C C . VAL A 1 95 ? -14.613 -2.503 9.894 1.00 94.19 95 VAL A C 1
ATOM 752 O O . VAL A 1 95 ? -13.597 -2.132 9.309 1.00 94.19 95 VAL A O 1
ATOM 755 N N . ASP A 1 96 ? -15.799 -2.585 9.298 1.00 93.31 96 ASP A N 1
ATOM 756 C CA . ASP A 1 96 ? -16.019 -2.314 7.879 1.00 93.31 96 ASP A CA 1
ATOM 757 C C . ASP A 1 96 ? -15.704 -0.852 7.537 1.00 93.31 96 ASP A C 1
ATOM 759 O O . ASP A 1 96 ? -14.993 -0.586 6.565 1.00 93.31 96 ASP A O 1
ATOM 763 N N . VAL A 1 97 ? -16.134 0.092 8.383 1.00 93.06 97 VAL A N 1
ATOM 764 C CA . VAL A 1 97 ? -15.813 1.517 8.209 1.00 93.06 97 VAL A CA 1
ATOM 765 C C . VAL A 1 97 ? -14.306 1.753 8.312 1.00 93.06 97 VAL A C 1
ATOM 767 O O . VAL A 1 97 ? -13.740 2.382 7.423 1.00 93.06 97 VAL A O 1
ATOM 770 N N . ILE A 1 98 ? -13.623 1.208 9.329 1.00 93.44 98 ILE A N 1
ATOM 771 C CA . ILE A 1 98 ? -12.160 1.346 9.470 1.00 93.44 98 ILE A CA 1
ATOM 772 C C . ILE A 1 98 ? -11.437 0.784 8.237 1.00 93.44 98 ILE A C 1
ATOM 774 O O . ILE A 1 98 ? -10.499 1.402 7.727 1.00 93.44 98 ILE A O 1
ATOM 778 N N . ASN A 1 99 ? -11.880 -0.371 7.735 1.00 93.75 99 ASN A N 1
ATOM 779 C CA . ASN A 1 99 ? -11.299 -1.006 6.556 1.00 93.75 99 ASN A CA 1
ATOM 780 C C . ASN A 1 99 ? -11.520 -0.209 5.264 1.00 93.75 99 ASN A C 1
ATOM 782 O O . ASN A 1 99 ? -10.710 -0.327 4.344 1.00 93.75 99 ASN A O 1
ATOM 786 N N . GLY A 1 100 ? -12.556 0.630 5.207 1.00 91.62 100 GLY A N 1
ATOM 787 C CA . GLY A 1 100 ? -12.802 1.556 4.102 1.00 91.62 100 GLY A CA 1
ATOM 788 C C . GLY A 1 100 ? -11.881 2.783 4.077 1.00 91.62 100 GLY A C 1
ATOM 789 O O . GLY A 1 100 ? -11.766 3.439 3.042 1.00 91.62 100 GLY A O 1
ATOM 790 N N . ILE A 1 101 ? -11.188 3.107 5.174 1.00 91.50 101 ILE A N 1
ATOM 791 C CA . ILE A 1 101 ? -10.392 4.340 5.276 1.00 91.50 101 ILE A CA 1
ATOM 792 C C . ILE A 1 101 ? -9.002 4.134 4.682 1.00 91.50 101 ILE A C 1
ATOM 794 O O . ILE A 1 101 ? -8.150 3.481 5.286 1.00 91.50 101 ILE A O 1
ATOM 798 N N . ASN A 1 102 ? -8.747 4.711 3.507 1.00 91.19 102 ASN A N 1
ATOM 799 C CA . ASN A 1 102 ? -7.437 4.668 2.838 1.00 91.19 102 ASN A CA 1
ATOM 800 C C . ASN A 1 102 ? -6.471 5.774 3.296 1.00 91.19 102 ASN A C 1
ATOM 802 O O . ASN A 1 102 ? -5.269 5.655 3.087 1.00 91.19 102 ASN A O 1
ATOM 806 N N . ASP A 1 103 ? -6.977 6.825 3.941 1.00 91.19 103 ASP A N 1
ATOM 807 C CA . ASP A 1 103 ? -6.162 7.950 4.396 1.00 91.19 103 ASP A CA 1
ATOM 808 C C . ASP A 1 103 ? -5.458 7.631 5.730 1.00 91.19 103 ASP A C 1
ATOM 810 O O . ASP A 1 103 ? -6.087 7.440 6.779 1.00 91.19 103 ASP A O 1
ATOM 814 N N . SER A 1 104 ? -4.124 7.588 5.694 1.00 90.31 104 SER A N 1
ATOM 815 C CA . SER A 1 104 ? -3.285 7.301 6.862 1.00 90.31 104 SER A CA 1
ATOM 816 C C . SER A 1 104 ? -3.362 8.382 7.950 1.00 90.31 104 SER A C 1
ATOM 818 O O . SER A 1 104 ? -3.271 8.063 9.140 1.00 90.31 104 SER A O 1
ATOM 820 N N . ALA A 1 105 ? -3.573 9.649 7.586 1.00 90.62 105 ALA A N 1
ATOM 821 C CA . ALA A 1 105 ? -3.715 10.745 8.539 1.00 90.62 105 ALA A CA 1
ATOM 822 C C . ALA A 1 105 ? -5.034 10.627 9.309 1.00 90.62 105 ALA A C 1
ATOM 824 O O . ALA A 1 105 ? -5.058 10.810 10.532 1.00 90.62 105 ALA A O 1
ATOM 825 N N . VAL A 1 106 ? -6.108 10.238 8.616 1.00 92.44 106 VAL A N 1
ATOM 826 C CA . VAL A 1 106 ? -7.404 9.946 9.240 1.00 92.44 106 VAL A CA 1
ATOM 827 C C . VAL A 1 106 ? -7.273 8.780 10.219 1.00 92.44 106 VAL A C 1
ATOM 829 O O . VAL A 1 106 ? -7.662 8.919 11.378 1.00 92.44 106 VAL A O 1
ATOM 832 N N . LEU A 1 107 ? -6.646 7.670 9.813 1.00 93.62 107 LEU A N 1
ATOM 833 C CA . LEU A 1 107 ? -6.414 6.519 10.697 1.00 93.62 107 LEU A CA 1
ATOM 834 C C . LEU A 1 107 ? -5.594 6.893 11.938 1.00 93.62 107 LEU A C 1
ATOM 836 O O . LEU A 1 107 ? -5.939 6.503 13.053 1.00 93.62 107 LEU A O 1
ATOM 840 N N . ARG A 1 108 ? -4.540 7.700 11.783 1.00 92.31 108 ARG A N 1
ATOM 841 C CA . ARG A 1 108 ? -3.726 8.171 12.914 1.00 92.31 108 ARG A CA 1
ATOM 842 C C . ARG A 1 108 ? -4.528 9.044 13.882 1.00 92.31 108 ARG A C 1
ATOM 844 O O . ARG A 1 108 ? -4.378 8.914 15.102 1.00 92.31 108 ARG A O 1
ATOM 851 N N . SER A 1 109 ? -5.374 9.925 13.351 1.00 92.00 109 SER A N 1
ATOM 852 C CA . SER A 1 109 ? -6.282 10.748 14.153 1.00 92.00 109 SER A CA 1
ATOM 853 C C . SER A 1 109 ? -7.277 9.874 14.919 1.00 92.00 109 SER A C 1
ATOM 855 O O . SER A 1 109 ? -7.405 10.006 16.138 1.00 92.00 109 SER A O 1
ATOM 857 N N . LEU A 1 110 ? -7.901 8.907 14.238 1.00 93.06 110 LEU A N 1
ATOM 858 C CA . LEU A 1 110 ? -8.830 7.953 14.845 1.00 93.06 110 LEU A CA 1
ATOM 859 C C . LEU A 1 110 ? -8.172 7.139 15.953 1.00 93.06 110 LEU A C 1
ATOM 861 O O . LEU A 1 110 ? -8.737 7.046 17.038 1.00 93.06 110 LEU A O 1
ATOM 865 N N . PHE A 1 111 ? -6.967 6.612 15.727 1.00 92.50 111 PHE A N 1
ATOM 866 C CA . PHE A 1 111 ? -6.221 5.892 16.756 1.00 92.50 111 PHE A CA 1
ATOM 867 C C . PHE A 1 111 ? -5.970 6.769 17.986 1.00 92.50 111 PHE A C 1
ATOM 869 O O . PHE A 1 111 ? -6.226 6.354 19.112 1.00 92.50 111 PHE A O 1
ATOM 876 N N . THR A 1 112 ? -5.541 8.015 17.781 1.00 92.44 112 THR A N 1
ATOM 877 C CA . THR A 1 112 ? -5.293 8.960 18.882 1.00 92.44 112 THR A CA 1
ATOM 878 C C . THR A 1 112 ? -6.571 9.237 19.679 1.00 92.44 112 THR A C 1
ATOM 880 O O . THR A 1 112 ? -6.550 9.232 20.909 1.00 92.44 112 THR A O 1
ATOM 883 N N . ARG A 1 113 ? -7.705 9.425 18.993 1.00 92.19 113 ARG A N 1
ATOM 884 C CA . ARG A 1 113 ? -9.015 9.627 19.630 1.00 92.19 113 ARG A CA 1
ATOM 885 C C . ARG A 1 113 ? -9.522 8.358 20.328 1.00 92.19 113 ARG A C 1
ATOM 887 O O . ARG A 1 113 ? -10.097 8.460 21.410 1.00 92.19 113 ARG A O 1
ATOM 894 N N . ALA A 1 114 ? -9.247 7.173 19.779 1.00 91.06 114 ALA A N 1
ATOM 895 C CA . ALA A 1 114 ? -9.612 5.880 20.365 1.00 91.06 114 ALA A CA 1
ATOM 896 C C . ALA A 1 114 ? -8.973 5.651 21.749 1.00 91.06 114 ALA A C 1
ATOM 898 O O . ALA A 1 114 ? -9.505 4.920 22.583 1.00 91.06 114 ALA A O 1
ATOM 899 N N . ILE A 1 115 ? -7.849 6.302 22.046 1.00 90.81 115 ILE A N 1
ATOM 900 C CA . ILE A 1 115 ? -7.227 6.220 23.373 1.00 90.81 115 ILE A CA 1
ATOM 901 C C . ILE A 1 115 ? -8.077 6.951 24.429 1.00 90.81 115 ILE A C 1
ATOM 903 O O . ILE A 1 115 ? -8.123 6.525 25.584 1.00 90.81 115 ILE A O 1
ATOM 907 N N . ALA A 1 116 ? -8.788 8.015 24.049 1.00 90.94 116 ALA A N 1
ATOM 908 C CA . ALA A 1 116 ? -9.530 8.873 24.976 1.00 90.94 116 ALA A CA 1
ATOM 909 C C . ALA A 1 116 ? -10.973 8.414 25.261 1.00 90.94 116 ALA A C 1
ATOM 911 O O . ALA A 1 116 ? -11.541 8.812 26.276 1.00 90.94 116 ALA A O 1
ATOM 912 N N . ILE A 1 117 ? -11.562 7.584 24.396 1.00 92.50 117 ILE A N 1
ATOM 913 C CA . ILE A 1 117 ? -12.947 7.101 24.545 1.00 92.50 117 ILE A CA 1
ATOM 914 C C . ILE A 1 117 ? -13.111 6.124 25.710 1.00 92.50 117 ILE A C 1
ATOM 916 O O . ILE A 1 117 ? -12.175 5.411 26.079 1.00 92.50 117 ILE A O 1
ATOM 920 N N . ASN A 1 118 ? -14.327 6.032 26.245 1.00 91.25 118 ASN A N 1
ATOM 921 C CA . ASN A 1 118 ? -14.677 5.094 27.319 1.00 91.25 118 ASN A CA 1
ATOM 922 C C . ASN A 1 118 ? -15.651 3.996 26.880 1.00 91.25 118 ASN A C 1
ATOM 924 O O . ASN A 1 118 ? -15.943 3.091 27.663 1.00 91.25 118 ASN A O 1
ATOM 928 N N . SER A 1 119 ? -16.130 4.042 25.638 1.00 93.38 119 SER A N 1
ATOM 929 C CA . SER A 1 119 ? -17.067 3.064 25.093 1.00 93.38 119 SER A CA 1
ATOM 930 C C . SER A 1 119 ? -16.976 2.959 23.567 1.00 93.38 119 SER A C 1
ATOM 932 O O . SER A 1 119 ? -16.532 3.884 22.886 1.00 93.38 119 SER A O 1
ATOM 934 N N . LEU A 1 120 ? -17.457 1.840 23.015 1.00 91.94 120 LEU A N 1
ATOM 935 C CA . LEU A 1 120 ? -17.595 1.662 21.563 1.00 91.94 120 LEU A CA 1
ATOM 936 C C . LEU A 1 120 ? -18.643 2.607 20.951 1.00 91.94 120 LEU A C 1
ATOM 938 O O . LEU A 1 120 ? -18.523 2.973 19.787 1.00 91.94 120 LEU A O 1
ATOM 942 N N . ALA A 1 121 ? -19.640 3.040 21.730 1.00 91.69 121 ALA A N 1
ATOM 943 C CA . ALA A 1 121 ? -20.646 4.000 21.277 1.00 91.69 121 ALA A CA 1
ATOM 944 C C . ALA A 1 121 ? -20.038 5.390 21.023 1.00 91.69 121 ALA A C 1
ATOM 946 O O . ALA A 1 121 ? -20.337 6.013 20.008 1.00 91.69 121 ALA A O 1
ATOM 947 N N . GLU A 1 122 ? -19.138 5.849 21.901 1.00 92.81 122 GLU A N 1
ATOM 948 C CA . GLU A 1 122 ? -18.360 7.075 21.669 1.00 92.81 122 GLU A CA 1
ATOM 949 C C . GLU A 1 122 ? -17.477 6.942 20.426 1.00 92.81 122 GLU A C 1
ATOM 951 O O . GLU A 1 122 ? -17.371 7.881 19.644 1.00 92.81 122 GLU A O 1
ATOM 956 N N . PHE A 1 123 ? -16.873 5.769 20.202 1.00 93.50 123 PHE A N 1
ATOM 957 C CA . PHE A 1 123 ? -16.086 5.541 18.991 1.00 93.50 123 PHE A CA 1
ATOM 958 C C . PHE A 1 123 ? -16.929 5.644 17.716 1.00 93.50 123 PHE A C 1
ATOM 960 O O . PHE A 1 123 ? -16.484 6.240 16.741 1.00 93.50 123 PHE A O 1
ATOM 967 N N . GLN A 1 124 ? -18.147 5.097 17.727 1.00 90.94 124 GLN A N 1
ATOM 968 C CA . GLN A 1 124 ? -19.056 5.184 16.586 1.00 90.94 124 GLN A CA 1
ATOM 969 C C . GLN A 1 124 ? -19.394 6.642 16.248 1.00 90.94 124 GLN A C 1
ATOM 971 O O . GLN A 1 124 ? -19.311 7.019 15.087 1.00 90.94 124 GLN A O 1
ATOM 976 N N . GLN A 1 125 ? -19.664 7.488 17.248 1.00 90.62 125 GLN A N 1
ATOM 977 C CA . GLN A 1 125 ? -19.912 8.919 17.014 1.00 90.62 125 GLN A CA 1
ATOM 978 C C . GLN A 1 125 ? -18.720 9.608 16.339 1.00 90.62 125 GLN A C 1
ATOM 980 O O . GLN A 1 125 ? -18.889 10.420 15.436 1.00 90.62 125 GLN A O 1
ATOM 985 N N . ILE A 1 126 ? -17.502 9.252 16.753 1.00 90.56 126 ILE A N 1
ATOM 986 C CA . ILE A 1 126 ? -16.268 9.762 16.149 1.00 90.56 126 ILE A CA 1
ATOM 987 C C . ILE A 1 126 ? -16.141 9.319 14.688 1.00 90.56 126 ILE A C 1
ATOM 989 O O . ILE A 1 126 ? -15.684 10.102 13.857 1.00 90.56 126 ILE A O 1
ATOM 993 N N . LEU A 1 127 ? -16.522 8.079 14.372 1.00 90.25 127 LEU A N 1
ATOM 994 C CA . LEU A 1 127 ? -16.540 7.600 12.993 1.00 90.25 127 LEU A CA 1
ATOM 995 C C . LEU A 1 127 ? -17.570 8.352 12.152 1.00 90.25 127 LEU A C 1
ATOM 997 O O . LEU A 1 127 ? -17.221 8.783 11.059 1.00 90.25 127 LEU A O 1
ATOM 1001 N N . ASP A 1 128 ? -18.774 8.573 12.676 1.00 87.38 128 ASP A N 1
ATOM 1002 C CA . ASP A 1 128 ? -19.852 9.269 11.964 1.00 87.38 128 ASP A CA 1
ATOM 1003 C C . ASP A 1 128 ? -19.495 10.739 11.655 1.00 87.38 128 ASP A C 1
ATOM 1005 O O . ASP A 1 128 ? -19.919 11.290 10.641 1.00 87.38 128 ASP A O 1
ATOM 1009 N N . GLU A 1 129 ? -18.681 11.385 12.500 1.00 85.94 129 GLU A N 1
ATOM 1010 C CA . GLU A 1 129 ? -18.146 12.733 12.245 1.00 85.94 129 GLU A CA 1
ATOM 1011 C C . GLU A 1 129 ? -17.101 12.766 11.122 1.00 85.94 129 GLU A C 1
ATOM 1013 O O . GLU A 1 129 ? -17.006 13.741 10.375 1.00 85.94 129 GLU A O 1
ATOM 1018 N N . VAL A 1 130 ? -16.250 11.741 11.063 1.00 81.25 130 VAL A N 1
ATOM 1019 C CA . VAL A 1 130 ? -15.059 11.707 10.201 1.00 81.25 130 VAL A CA 1
ATOM 1020 C C . VAL A 1 130 ? -15.375 11.103 8.836 1.00 81.25 130 VAL A C 1
ATOM 1022 O O . VAL A 1 130 ? -14.794 11.504 7.829 1.00 81.25 130 VAL A O 1
ATOM 1025 N N . VAL A 1 131 ? -16.300 10.152 8.804 1.00 73.94 131 VAL A N 1
ATOM 1026 C CA . VAL A 1 131 ? -16.813 9.495 7.608 1.00 73.94 131 VAL A CA 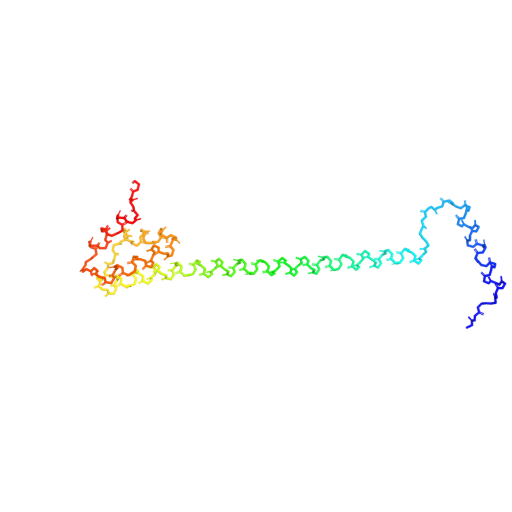1
ATOM 1027 C C . VAL A 1 131 ? -18.333 9.641 7.654 1.00 73.94 131 VAL A C 1
ATOM 1029 O O . VAL A 1 131 ? -19.020 8.712 8.081 1.00 73.94 131 VAL A O 1
ATOM 1032 N N . PRO A 1 132 ? -18.878 10.816 7.282 1.00 59.72 132 PRO A N 1
ATOM 1033 C CA . PRO A 1 132 ? -20.320 10.971 7.191 1.00 59.72 132 PRO A CA 1
ATOM 1034 C C . PRO A 1 132 ? -20.831 9.954 6.170 1.00 59.72 132 PRO A C 1
ATOM 1036 O O . PRO A 1 132 ? -20.398 9.961 5.016 1.00 59.72 132 PRO A O 1
ATOM 1039 N N . GLY A 1 133 ? -21.688 9.039 6.627 1.00 60.47 133 GLY A N 1
ATOM 1040 C CA . GLY A 1 133 ? -22.345 8.074 5.753 1.00 60.47 133 GLY A CA 1
ATOM 1041 C C . GLY A 1 133 ? -23.074 8.800 4.624 1.00 60.47 133 GLY A C 1
ATOM 1042 O O . GLY A 1 133 ? -23.700 9.835 4.867 1.00 60.47 133 GLY A O 1
ATOM 1043 N N . GLU A 1 134 ? -22.944 8.279 3.404 1.00 42.50 134 GLU A N 1
ATOM 1044 C CA . GLU A 1 134 ? -23.779 8.685 2.266 1.00 42.50 134 GLU A CA 1
ATOM 1045 C C . GLU A 1 134 ? -25.275 8.489 2.557 1.00 42.50 134 GLU A C 1
ATOM 1047 O O . GLU A 1 134 ? -25.637 7.475 3.203 1.00 42.50 134 GLU A O 1
#